Protein AF-A0A6F9CSV1-F1 (afdb_monomer_lite)

Structure (mmCIF, N/CA/C/O backbone):
data_AF-A0A6F9CSV1-F1
#
_entry.id   AF-A0A6F9CSV1-F1
#
loop_
_atom_site.group_PDB
_atom_site.id
_atom_site.type_symbol
_atom_site.label_atom_id
_atom_site.label_alt_id
_atom_site.label_comp_id
_atom_site.label_asym_id
_atom_site.label_entity_id
_atom_site.label_seq_id
_atom_site.pdbx_PDB_ins_code
_atom_site.Cartn_x
_atom_site.Cartn_y
_atom_site.Cartn_z
_atom_site.occupancy
_atom_site.B_iso_or_equiv
_atom_site.auth_seq_id
_atom_site.auth_comp_id
_atom_site.auth_asym_id
_atom_site.auth_atom_id
_atom_site.pdbx_PDB_model_num
ATOM 1 N N . MET A 1 1 ? 12.769 14.434 7.970 1.00 43.00 1 MET A N 1
ATOM 2 C CA . MET A 1 1 ? 13.304 13.617 6.868 1.00 43.00 1 MET A CA 1
ATOM 3 C C . MET A 1 1 ? 12.436 12.384 6.873 1.00 43.00 1 MET A C 1
ATOM 5 O O . MET A 1 1 ? 12.510 11.634 7.838 1.00 43.00 1 MET A O 1
ATOM 9 N N . GLU A 1 2 ? 11.479 12.305 5.956 1.00 53.56 2 GLU A N 1
ATOM 10 C CA . GLU A 1 2 ? 10.633 11.114 5.847 1.00 53.56 2 GLU A CA 1
ATOM 11 C C . GLU A 1 2 ? 11.523 9.980 5.335 1.00 53.56 2 GLU A C 1
ATOM 13 O O . GLU A 1 2 ? 12.384 10.211 4.485 1.00 53.56 2 GLU A O 1
ATOM 18 N N . ALA A 1 3 ? 11.427 8.804 5.950 1.00 58.53 3 ALA A N 1
ATOM 19 C CA . ALA A 1 3 ? 12.183 7.649 5.492 1.00 58.53 3 ALA A CA 1
ATOM 20 C C . ALA A 1 3 ? 11.575 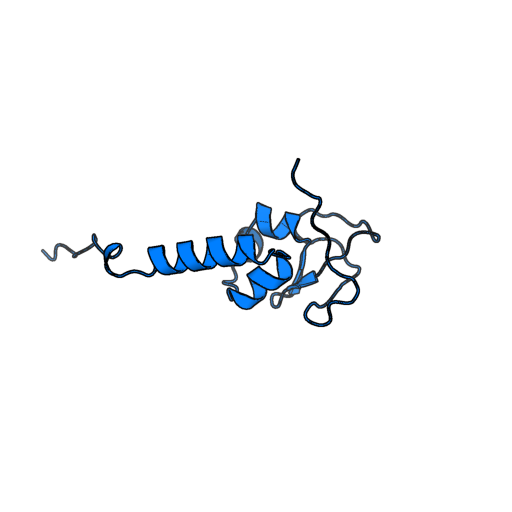7.181 4.168 1.00 58.53 3 ALA A C 1
ATOM 22 O O . ALA A 1 3 ? 10.363 6.985 4.094 1.00 58.53 3 ALA A O 1
ATOM 23 N N . GLU A 1 4 ? 12.413 7.014 3.146 1.00 69.19 4 GLU A N 1
ATOM 24 C CA . GLU A 1 4 ? 12.000 6.485 1.847 1.00 69.19 4 GLU A CA 1
ATOM 25 C C . GLU A 1 4 ? 11.376 5.101 2.057 1.00 69.19 4 GLU A C 1
ATOM 27 O O . GLU A 1 4 ? 12.007 4.177 2.584 1.00 69.19 4 GLU A O 1
ATOM 32 N N . LYS A 1 5 ? 10.082 4.992 1.754 1.00 75.50 5 LYS A N 1
ATOM 33 C CA . LYS A 1 5 ? 9.275 3.842 2.146 1.00 75.50 5 LYS A CA 1
ATOM 34 C C . LYS A 1 5 ? 9.318 2.791 1.048 1.00 75.50 5 LYS A C 1
ATOM 36 O O . LYS A 1 5 ? 8.649 2.927 0.027 1.00 75.50 5 LYS A O 1
ATOM 41 N N . SER A 1 6 ? 10.099 1.740 1.267 1.00 80.56 6 SER A N 1
ATOM 42 C CA . SER A 1 6 ? 10.232 0.612 0.346 1.00 80.56 6 SER A CA 1
ATOM 43 C C . SER A 1 6 ? 9.490 -0.624 0.851 1.00 80.56 6 SER A C 1
ATOM 45 O O . SER A 1 6 ? 9.273 -0.812 2.050 1.00 80.56 6 SER A O 1
ATOM 47 N N . TYR A 1 7 ? 9.066 -1.471 -0.084 1.00 86.75 7 TYR A N 1
ATOM 48 C CA . TYR A 1 7 ? 8.476 -2.764 0.244 1.00 86.75 7 TYR A CA 1
ATOM 49 C C . TYR A 1 7 ? 9.550 -3.778 0.648 1.00 86.75 7 TYR A C 1
ATOM 51 O O . TYR A 1 7 ? 10.668 -3.742 0.137 1.00 86.75 7 TYR A O 1
ATOM 59 N N . ASP A 1 8 ? 9.187 -4.737 1.502 1.00 85.56 8 ASP A N 1
ATOM 60 C CA . ASP A 1 8 ? 9.998 -5.937 1.713 1.00 85.56 8 ASP A CA 1
ATOM 61 C C . ASP A 1 8 ? 9.874 -6.850 0.473 1.00 85.56 8 ASP A C 1
ATOM 63 O O . ASP A 1 8 ? 8.764 -7.299 0.167 1.00 85.56 8 ASP A O 1
ATOM 67 N N . PRO A 1 9 ? 10.974 -7.169 -0.244 1.00 85.19 9 PRO A N 1
ATOM 68 C CA . PRO A 1 9 ? 10.941 -8.089 -1.384 1.00 85.19 9 PRO A CA 1
ATOM 69 C C . PRO A 1 9 ? 10.410 -9.488 -1.024 1.00 85.19 9 PRO A C 1
ATOM 71 O O . PRO A 1 9 ? 9.963 -10.230 -1.900 1.00 85.19 9 PRO A O 1
ATOM 74 N N . GLY A 1 10 ? 10.491 -9.872 0.254 1.00 85.38 10 GLY A N 1
ATOM 75 C CA . GLY A 1 10 ? 9.971 -11.125 0.791 1.00 85.38 10 GLY A CA 1
ATOM 76 C C . GLY A 1 10 ? 8.485 -11.093 1.156 1.00 85.38 10 GLY A C 1
ATOM 77 O O . GLY A 1 10 ? 7.941 -12.142 1.519 1.00 85.38 10 GLY A O 1
ATOM 78 N N . ASP A 1 11 ? 7.810 -9.943 1.062 1.00 85.12 11 ASP A N 1
ATOM 79 C CA . ASP A 1 11 ? 6.396 -9.826 1.412 1.00 85.12 11 ASP A CA 1
ATOM 80 C C . ASP A 1 11 ? 5.509 -10.528 0.376 1.00 85.12 11 ASP A C 1
ATOM 82 O O . ASP A 1 11 ? 5.226 -10.035 -0.714 1.00 85.12 11 ASP A O 1
ATOM 86 N N . ARG A 1 12 ? 5.023 -11.712 0.751 1.00 85.62 12 ARG A N 1
ATOM 87 C CA . ARG A 1 12 ? 4.137 -12.540 -0.080 1.00 85.62 12 ARG A CA 1
ATOM 88 C C . ARG A 1 12 ? 2.685 -12.065 -0.076 1.00 85.62 12 ARG A C 1
ATOM 90 O O . ARG A 1 12 ? 1.857 -12.669 -0.758 1.00 85.62 12 ARG A O 1
ATOM 97 N N . THR A 1 13 ? 2.347 -11.068 0.738 1.00 84.19 13 THR A N 1
ATOM 98 C CA . THR A 1 13 ? 0.997 -10.495 0.796 1.00 84.19 13 THR A CA 1
ATOM 99 C C . THR A 1 13 ? 0.757 -9.468 -0.309 1.00 84.19 13 THR A C 1
ATOM 101 O O . THR A 1 13 ? -0.400 -9.155 -0.599 1.00 84.19 13 THR A O 1
ATOM 104 N N . LEU A 1 14 ? 1.831 -8.998 -0.950 1.00 88.00 14 LEU A N 1
ATOM 105 C CA . LEU A 1 14 ? 1.815 -8.078 -2.079 1.00 88.00 14 LEU A CA 1
ATOM 106 C C . LEU A 1 14 ? 2.173 -8.804 -3.379 1.00 88.00 14 LEU A C 1
ATOM 108 O O . LEU A 1 14 ? 2.945 -9.762 -3.405 1.00 88.00 14 LEU A O 1
ATOM 112 N N . LYS A 1 15 ? 1.598 -8.333 -4.487 1.00 89.56 15 LYS A N 1
ATOM 113 C CA . LYS A 1 15 ? 1.934 -8.804 -5.832 1.00 89.56 15 LYS A CA 1
ATOM 114 C C . LYS A 1 15 ? 2.830 -7.768 -6.497 1.00 89.56 15 LYS A C 1
ATOM 116 O O . LYS A 1 15 ? 2.332 -6.748 -6.961 1.00 89.56 15 LYS A O 1
ATOM 121 N N . PHE A 1 16 ? 4.133 -8.021 -6.540 1.00 90.38 16 PHE A N 1
ATOM 122 C CA . PHE A 1 16 ? 5.070 -7.110 -7.196 1.00 90.38 16 PHE A CA 1
ATOM 123 C C . PHE A 1 16 ? 5.016 -7.231 -8.721 1.00 90.38 16 PHE A C 1
ATOM 125 O O . PHE A 1 16 ? 4.893 -8.334 -9.262 1.00 90.38 16 PHE A O 1
ATOM 132 N N . VAL A 1 17 ? 5.108 -6.096 -9.413 1.00 88.25 17 VAL A N 1
ATOM 133 C CA . VAL A 1 17 ? 5.077 -6.010 -10.879 1.00 88.25 17 VAL A CA 1
ATOM 134 C C . VAL A 1 17 ? 6.186 -5.107 -11.410 1.00 88.25 17 VAL A C 1
ATOM 136 O O . VAL A 1 17 ? 6.434 -4.039 -10.868 1.00 88.25 17 VAL A O 1
ATOM 139 N N . ASN A 1 18 ? 6.796 -5.502 -12.532 1.00 84.00 18 ASN A N 1
ATOM 140 C CA . ASN A 1 18 ? 7.875 -4.749 -13.195 1.00 84.00 18 ASN A CA 1
ATOM 141 C C . ASN A 1 18 ? 7.364 -3.774 -14.271 1.00 84.00 18 ASN A C 1
ATOM 143 O O . ASN A 1 18 ? 8.073 -3.472 -15.228 1.00 84.00 18 ASN A O 1
ATOM 147 N N . ARG A 1 19 ? 6.110 -3.325 -14.172 1.00 83.88 19 ARG A N 1
ATOM 148 C CA . ARG A 1 19 ? 5.582 -2.274 -15.054 1.00 83.88 19 ARG A CA 1
ATOM 149 C C . ARG A 1 19 ? 5.709 -0.915 -14.379 1.00 83.88 19 ARG A C 1
ATOM 151 O O . ARG A 1 19 ? 5.912 -0.839 -13.173 1.00 83.88 19 ARG A O 1
ATOM 158 N N . GLN A 1 20 ? 5.598 0.135 -15.175 1.00 83.19 20 GLN A N 1
ATOM 159 C CA . GLN A 1 20 ? 5.636 1.517 -14.716 1.00 83.19 20 GLN A CA 1
ATOM 160 C C . GLN A 1 20 ? 4.584 1.779 -13.629 1.00 83.19 20 GLN A C 1
ATOM 162 O O . GLN A 1 20 ? 3.501 1.193 -13.663 1.00 83.19 20 GLN A O 1
ATOM 167 N N . ASP A 1 21 ? 4.918 2.641 -12.668 1.00 83.50 21 ASP A N 1
ATOM 168 C CA . ASP A 1 21 ? 3.953 3.136 -11.689 1.00 83.50 21 ASP A CA 1
ATOM 169 C C . ASP A 1 21 ? 2.870 3.927 -12.439 1.00 83.50 21 ASP A C 1
ATOM 171 O O . ASP A 1 21 ? 3.158 4.898 -13.142 1.00 83.50 21 ASP A O 1
ATOM 175 N N . ASP A 1 22 ? 1.616 3.495 -12.319 1.00 82.06 22 ASP A N 1
ATOM 176 C CA . ASP A 1 22 ? 0.502 4.073 -13.077 1.00 82.06 22 ASP A CA 1
ATOM 177 C C . ASP A 1 22 ? 0.130 5.499 -12.597 1.00 82.06 22 ASP A C 1
ATOM 179 O O . ASP A 1 22 ? -0.697 6.179 -13.213 1.00 82.06 22 ASP A O 1
ATOM 183 N N . ILE A 1 23 ? 0.718 5.967 -11.489 1.00 78.06 23 ILE A N 1
ATOM 184 C CA . ILE A 1 23 ? 0.491 7.281 -10.877 1.00 78.06 23 ILE A CA 1
ATOM 185 C C . ILE A 1 23 ? 1.660 8.231 -11.154 1.00 78.06 23 ILE A C 1
ATOM 187 O O . ILE A 1 23 ? 1.432 9.324 -11.680 1.00 78.06 23 ILE A O 1
ATOM 191 N N . THR A 1 24 ? 2.888 7.870 -10.776 1.00 79.38 24 THR A N 1
ATOM 192 C CA . THR A 1 24 ? 4.077 8.723 -10.963 1.00 79.38 24 THR A CA 1
ATOM 193 C C . THR A 1 24 ? 4.663 8.618 -12.357 1.00 79.38 24 THR A C 1
ATOM 195 O O . THR A 1 24 ? 5.432 9.500 -12.735 1.00 79.38 24 THR A O 1
ATOM 198 N N . LEU A 1 25 ? 4.265 7.600 -13.130 1.00 76.81 25 LEU A N 1
ATOM 199 C CA . LEU A 1 25 ? 4.889 7.255 -14.402 1.00 76.81 25 LEU A CA 1
ATOM 200 C C . LEU A 1 25 ? 6.376 6.918 -14.231 1.00 76.81 25 LEU A C 1
ATOM 202 O O . LEU A 1 25 ? 7.157 7.073 -15.162 1.00 76.81 25 LEU A O 1
ATOM 206 N N . ASP A 1 26 ? 6.755 6.439 -13.053 1.00 76.62 26 ASP A N 1
ATOM 207 C CA . ASP A 1 26 ? 8.118 6.025 -12.771 1.00 76.62 26 ASP A CA 1
ATOM 208 C C . ASP A 1 26 ? 8.343 4.581 -13.248 1.00 76.62 26 ASP A C 1
ATOM 210 O O . ASP A 1 26 ? 7.653 3.640 -12.824 1.00 76.62 26 ASP A O 1
ATOM 214 N N . ASP A 1 27 ? 9.260 4.397 -14.195 1.00 77.69 27 ASP A N 1
ATOM 215 C CA . ASP A 1 27 ? 9.624 3.105 -14.773 1.00 77.69 27 ASP A CA 1
ATOM 216 C C . ASP A 1 27 ? 10.896 2.496 -14.167 1.00 77.69 27 ASP A C 1
ATOM 218 O O . ASP A 1 27 ? 11.311 1.430 -14.627 1.00 77.69 27 ASP A O 1
ATOM 222 N N . ASP A 1 28 ? 11.437 3.058 -13.075 1.00 80.00 28 ASP A N 1
ATOM 223 C CA . ASP A 1 28 ? 12.631 2.510 -12.429 1.00 80.00 28 ASP A CA 1
ATOM 224 C C . ASP A 1 28 ? 12.371 1.073 -11.972 1.00 80.00 28 ASP A C 1
ATOM 226 O O . ASP A 1 28 ? 11.411 0.771 -11.253 1.00 80.00 28 ASP A O 1
ATOM 230 N N . LEU A 1 29 ? 13.221 0.162 -12.445 1.00 76.75 29 LEU A N 1
ATOM 231 C CA . LEU A 1 29 ? 13.106 -1.274 -12.181 1.00 76.75 29 LEU A CA 1
ATOM 232 C C . LEU A 1 29 ? 13.637 -1.656 -10.796 1.00 76.75 29 LEU A C 1
ATOM 234 O O . LEU A 1 29 ? 13.312 -2.732 -10.297 1.00 76.75 29 LEU A O 1
ATOM 238 N N . ASP A 1 30 ? 14.429 -0.776 -10.182 1.00 80.56 30 ASP A N 1
ATOM 239 C CA . ASP A 1 30 ? 14.976 -0.962 -8.838 1.00 80.56 30 ASP A CA 1
ATOM 240 C C . ASP A 1 30 ? 13.943 -0.647 -7.740 1.00 80.56 30 ASP A C 1
ATOM 242 O O . ASP A 1 30 ? 14.107 -1.057 -6.589 1.00 80.56 30 ASP A O 1
ATOM 246 N N . ILE A 1 31 ? 12.845 0.033 -8.092 1.00 83.12 31 ILE A N 1
ATOM 247 C CA . ILE A 1 31 ? 11.76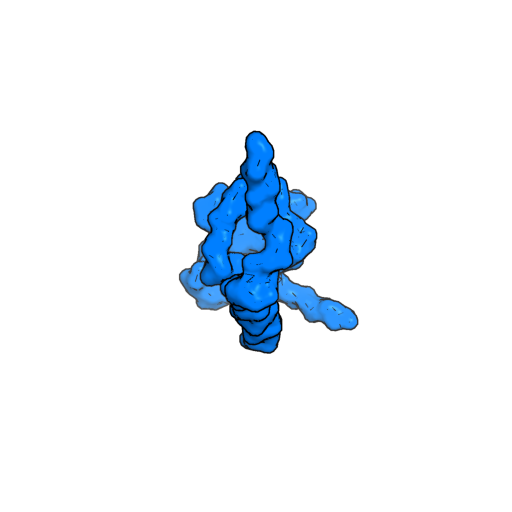0 0.367 -7.170 1.00 83.12 31 ILE A CA 1
ATOM 248 C C . ILE A 1 31 ? 10.678 -0.712 -7.240 1.00 83.12 31 ILE A C 1
ATOM 250 O O . ILE A 1 31 ? 10.045 -0.935 -8.275 1.00 83.12 31 ILE A O 1
ATOM 254 N N . LEU A 1 32 ? 10.417 -1.363 -6.104 1.00 87.56 32 LEU A N 1
ATOM 255 C CA . LEU 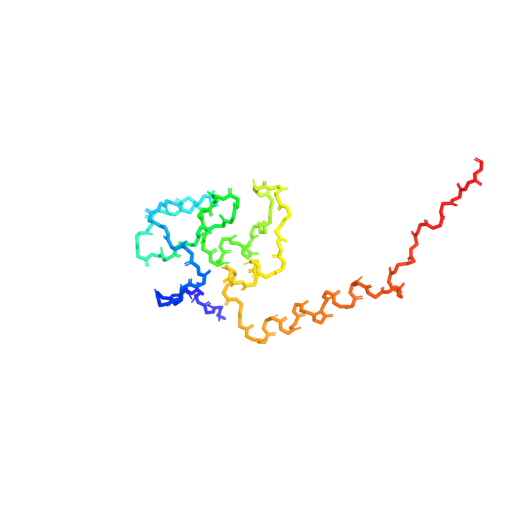A 1 32 ? 9.324 -2.325 -5.990 1.00 87.56 32 LEU A CA 1
ATOM 256 C C . LEU A 1 32 ? 7.968 -1.619 -6.108 1.00 87.56 32 LEU A C 1
ATOM 258 O O . LEU A 1 32 ? 7.684 -0.658 -5.395 1.00 87.56 32 LEU A O 1
ATOM 262 N N . LYS A 1 33 ? 7.106 -2.148 -6.978 1.00 90.12 33 LYS A N 1
ATOM 263 C CA . LYS A 1 33 ? 5.748 -1.644 -7.222 1.00 90.12 33 LYS A CA 1
ATOM 264 C C . LYS A 1 33 ? 4.756 -2.758 -6.958 1.00 90.12 33 LYS A C 1
ATOM 266 O O . LYS A 1 33 ? 4.910 -3.862 -7.486 1.00 90.12 33 LYS A O 1
ATOM 271 N N . ALA A 1 34 ? 3.745 -2.481 -6.149 1.00 90.94 34 ALA A N 1
ATOM 272 C CA . ALA A 1 34 ? 2.697 -3.436 -5.832 1.00 90.94 34 ALA A CA 1
ATOM 273 C C . ALA A 1 34 ? 1.499 -3.243 -6.769 1.00 90.94 34 ALA A C 1
ATOM 275 O O . ALA A 1 34 ? 1.056 -2.124 -7.024 1.00 90.94 34 ALA A O 1
ATOM 276 N N . GLU A 1 35 ? 0.961 -4.348 -7.279 1.00 91.19 35 GLU A N 1
ATOM 277 C CA . GLU A 1 35 ? -0.294 -4.374 -8.020 1.00 91.19 35 GLU A CA 1
ATOM 278 C C . GLU A 1 35 ? -1.477 -4.406 -7.049 1.00 91.19 35 GLU A C 1
ATOM 280 O O . GLU A 1 35 ? -1.652 -5.345 -6.269 1.00 91.19 35 GLU A O 1
ATOM 285 N N . MET A 1 36 ? -2.308 -3.375 -7.142 1.00 88.62 36 MET A N 1
ATOM 286 C CA . MET A 1 36 ? -3.592 -3.258 -6.457 1.00 88.62 36 MET A CA 1
ATOM 287 C C . MET A 1 36 ? -4.643 -4.186 -7.086 1.00 88.62 36 MET A C 1
ATOM 289 O O . MET A 1 36 ? -4.545 -4.554 -8.257 1.00 88.62 36 MET A O 1
ATOM 293 N N . SER A 1 37 ? -5.727 -4.482 -6.365 1.00 87.56 37 SER A N 1
ATOM 294 C CA . SER A 1 37 ? -6.870 -5.263 -6.877 1.00 87.56 37 SER A CA 1
ATOM 295 C C . SER A 1 37 ? -7.551 -4.628 -8.093 1.00 87.56 37 SER A C 1
ATOM 297 O O . SER A 1 37 ? -8.118 -5.327 -8.931 1.00 87.56 37 SER A O 1
ATOM 299 N N . CYS A 1 38 ? -7.462 -3.303 -8.223 1.00 87.00 38 CYS A N 1
ATOM 300 C CA . CYS A 1 38 ? -7.934 -2.562 -9.388 1.00 87.00 38 CYS A CA 1
ATOM 301 C C . CYS A 1 38 ? -6.999 -2.663 -10.605 1.00 87.00 38 CYS A C 1
ATOM 303 O O . CYS A 1 38 ? -7.284 -2.058 -11.636 1.00 87.00 38 CYS A O 1
ATOM 305 N N . GLY A 1 39 ? -5.887 -3.391 -10.493 1.00 87.44 39 GLY A N 1
ATOM 306 C CA . GLY A 1 39 ? -4.941 -3.601 -11.578 1.00 87.44 39 GLY A CA 1
ATOM 307 C C . GLY A 1 39 ? -4.008 -2.421 -11.834 1.00 87.44 39 GLY A C 1
ATOM 308 O O . GLY A 1 39 ? -3.439 -2.367 -12.919 1.00 87.44 39 GLY A O 1
ATOM 309 N N . HIS A 1 40 ? -3.809 -1.509 -10.879 1.00 89.25 40 HIS A N 1
ATOM 310 C CA . HIS A 1 40 ? -2.779 -0.463 -10.964 1.00 89.25 40 HIS A CA 1
ATOM 311 C C . HIS A 1 40 ? -1.515 -0.880 -10.207 1.00 89.25 40 HIS A C 1
ATOM 313 O O . HIS A 1 40 ? -1.615 -1.461 -9.126 1.00 89.25 40 HIS A O 1
ATOM 319 N N . ALA A 1 41 ? -0.349 -0.588 -10.770 1.00 90.31 41 ALA A N 1
ATOM 320 C CA . ALA A 1 41 ? 0.950 -0.693 -10.128 1.00 90.31 41 ALA A CA 1
ATOM 321 C C . ALA A 1 41 ? 1.279 0.623 -9.424 1.00 90.31 41 ALA A C 1
ATOM 323 O O . ALA A 1 41 ? 1.230 1.682 -10.050 1.00 90.31 41 ALA A O 1
ATOM 324 N N . VAL A 1 42 ? 1.606 0.559 -8.135 1.00 88.50 42 VAL A N 1
ATOM 325 C CA . VAL A 1 42 ? 1.907 1.747 -7.327 1.00 88.50 42 VAL A CA 1
ATOM 326 C C . VAL A 1 42 ? 3.062 1.491 -6.362 1.00 88.50 42 VAL A C 1
ATOM 328 O O . VAL A 1 42 ? 3.273 0.362 -5.911 1.00 88.50 42 VAL A O 1
ATOM 331 N N . THR A 1 43 ? 3.784 2.551 -6.015 1.00 88.19 43 THR A N 1
ATOM 332 C CA . THR A 1 43 ? 4.680 2.599 -4.851 1.00 88.19 43 THR A CA 1
ATOM 333 C C . THR A 1 43 ? 3.936 3.084 -3.593 1.00 88.19 43 THR A C 1
ATOM 335 O O . THR A 1 43 ? 2.851 3.680 -3.703 1.00 88.19 43 THR A O 1
ATOM 338 N N . PRO A 1 44 ? 4.496 2.891 -2.379 1.00 86.25 44 PRO A N 1
ATOM 339 C CA . PRO A 1 44 ? 3.883 3.394 -1.149 1.00 86.25 44 PRO A CA 1
ATOM 340 C C . PRO A 1 44 ? 3.713 4.914 -1.167 1.00 86.25 44 PRO A C 1
ATOM 342 O O . PRO A 1 44 ? 2.699 5.438 -0.697 1.00 86.25 44 PRO A O 1
ATOM 345 N N . GLU A 1 45 ? 4.687 5.626 -1.737 1.00 83.44 45 GLU A N 1
ATOM 346 C CA . GLU A 1 45 ? 4.667 7.085 -1.841 1.00 83.44 45 GLU A CA 1
ATOM 347 C C . GLU A 1 45 ? 3.574 7.565 -2.794 1.00 83.44 45 GLU A C 1
ATOM 349 O O . GLU A 1 45 ? 2.777 8.440 -2.436 1.00 83.44 45 GLU A O 1
ATOM 354 N N . SER A 1 46 ? 3.480 6.951 -3.977 1.00 82.44 46 SER A N 1
ATOM 355 C CA . SER A 1 46 ? 2.445 7.251 -4.968 1.00 82.44 46 SER A CA 1
ATOM 356 C C . SER A 1 46 ? 1.046 7.111 -4.371 1.00 82.44 46 SER A C 1
ATOM 358 O O . SER A 1 46 ? 0.212 8.013 -4.515 1.00 82.44 46 SER A O 1
ATOM 360 N N . LEU A 1 47 ? 0.804 6.012 -3.649 1.00 83.94 47 LEU A N 1
ATOM 361 C CA . LEU A 1 47 ? -0.482 5.743 -3.011 1.00 83.94 47 LEU A CA 1
ATOM 362 C C . LEU A 1 47 ? -0.791 6.743 -1.890 1.00 83.94 47 LEU A C 1
ATOM 364 O O . LEU A 1 47 ? -1.906 7.263 -1.829 1.00 83.94 47 LEU A O 1
ATOM 368 N N . THR A 1 48 ? 0.184 7.043 -1.031 1.00 79.94 48 THR A N 1
ATOM 369 C CA . THR A 1 48 ? 0.010 7.990 0.085 1.00 79.94 48 THR A CA 1
ATOM 370 C C . THR A 1 48 ? -0.283 9.401 -0.425 1.00 79.94 48 THR A C 1
ATOM 372 O O . THR A 1 48 ? -1.134 10.101 0.122 1.00 79.94 48 THR A O 1
ATOM 375 N N . ARG A 1 49 ? 0.373 9.813 -1.514 1.00 79.12 49 ARG A N 1
ATOM 376 C CA . ARG A 1 49 ? 0.222 11.151 -2.089 1.00 79.12 49 ARG A CA 1
ATOM 377 C C . ARG A 1 49 ? -1.096 11.348 -2.839 1.00 79.12 49 ARG A C 1
ATOM 379 O O . ARG A 1 49 ? -1.676 12.430 -2.766 1.00 79.12 49 ARG A O 1
ATOM 386 N N . TRP A 1 50 ? -1.552 10.347 -3.591 1.00 72.00 50 TRP A N 1
ATOM 387 C CA . TRP A 1 50 ? -2.696 10.493 -4.503 1.00 72.00 50 TRP A CA 1
ATOM 388 C C . TRP A 1 50 ? -3.994 9.850 -4.007 1.00 72.00 50 TRP A C 1
ATOM 390 O O . TRP A 1 50 ? -5.075 10.195 -4.499 1.00 72.00 50 TRP A O 1
ATOM 400 N N . GLY A 1 51 ? -3.928 8.935 -3.038 1.00 76.00 51 GLY A N 1
ATOM 401 C CA . GLY A 1 51 ? -5.091 8.182 -2.577 1.00 76.00 51 GLY A CA 1
ATOM 402 C C . GLY A 1 51 ? -5.800 7.464 -3.731 1.00 76.00 51 GLY A C 1
ATOM 403 O O . GLY A 1 51 ? -5.165 6.932 -4.640 1.00 76.00 51 GLY A O 1
ATOM 404 N N . ASN A 1 52 ? -7.136 7.459 -3.727 1.00 71.50 52 ASN A N 1
ATOM 405 C CA . ASN A 1 52 ? -7.941 6.781 -4.752 1.00 71.50 52 ASN A CA 1
ATOM 406 C C . ASN A 1 52 ? -8.350 7.664 -5.944 1.00 71.50 52 ASN A C 1
ATOM 408 O O . ASN A 1 52 ? -9.126 7.221 -6.793 1.00 71.50 52 ASN A O 1
ATOM 412 N N . GLN A 1 53 ? -7.839 8.895 -6.040 1.00 71.38 53 GLN A N 1
ATOM 413 C CA . GLN A 1 53 ? -8.329 9.906 -6.989 1.00 71.38 53 GLN A CA 1
ATOM 414 C C . GLN A 1 53 ? -8.182 9.489 -8.461 1.00 71.38 53 GLN A C 1
ATOM 416 O O . GLN A 1 53 ? -8.991 9.881 -9.298 1.00 71.38 53 GLN A O 1
ATOM 421 N N . LYS A 1 54 ? -7.161 8.687 -8.785 1.00 69.56 54 LYS A N 1
ATOM 422 C CA . LYS A 1 54 ? -6.897 8.202 -10.150 1.00 69.56 54 LYS A CA 1
ATOM 423 C C . LYS A 1 54 ? -7.735 6.991 -10.540 1.00 69.56 54 LYS A C 1
ATOM 425 O O . LYS A 1 54 ? -8.128 6.868 -11.693 1.00 69.56 54 LYS A O 1
ATOM 430 N N . CYS A 1 55 ? -8.000 6.104 -9.585 1.00 78.12 55 CYS A N 1
ATOM 431 C CA . CYS A 1 55 ? -8.684 4.847 -9.849 1.00 78.12 55 CYS A CA 1
ATOM 432 C C . CYS A 1 55 ? -10.208 4.972 -9.699 1.00 78.12 55 CYS A C 1
ATOM 434 O O . CYS A 1 55 ? -10.944 4.238 -10.351 1.00 78.12 55 CYS A O 1
ATOM 436 N N . GLY A 1 56 ? -10.695 5.873 -8.835 1.00 76.38 56 GLY A N 1
ATOM 437 C CA . GLY A 1 56 ? -12.124 6.036 -8.536 1.00 76.38 56 GLY A CA 1
ATOM 438 C C . GLY A 1 56 ? -12.757 4.838 -7.813 1.00 76.38 56 GLY A C 1
ATOM 439 O O . GLY A 1 56 ? -13.941 4.869 -7.485 1.00 76.38 56 GLY A O 1
ATOM 440 N N . VAL A 1 57 ? -11.976 3.789 -7.546 1.00 81.94 57 VAL A N 1
ATOM 441 C CA . VAL A 1 57 ? -12.397 2.596 -6.814 1.00 81.94 57 VAL A CA 1
ATOM 442 C C . VAL A 1 57 ? -12.258 2.849 -5.315 1.00 81.94 57 VAL A C 1
ATOM 444 O O . VAL A 1 57 ? -11.286 3.443 -4.843 1.00 81.94 57 VAL A O 1
ATOM 447 N N . VAL A 1 58 ? -13.249 2.398 -4.550 1.00 83.75 58 VAL A N 1
ATOM 448 C CA . VAL A 1 58 ? -13.158 2.350 -3.090 1.00 83.75 58 VAL A CA 1
ATOM 449 C C . VAL A 1 58 ? -12.380 1.095 -2.713 1.00 83.75 58 VAL A C 1
ATOM 451 O O . VAL A 1 58 ? -12.844 -0.017 -2.956 1.00 83.75 58 VAL A O 1
ATOM 454 N N . TRP A 1 59 ? -11.197 1.271 -2.130 1.00 83.44 59 TRP A N 1
ATOM 455 C CA . TRP A 1 59 ? -10.379 0.160 -1.651 1.00 83.44 59 TRP A CA 1
ATOM 456 C C . TRP A 1 59 ? -10.705 -0.200 -0.208 1.00 83.44 59 TRP A C 1
ATOM 458 O O . TRP A 1 59 ? -11.085 0.650 0.600 1.00 83.44 59 TRP A O 1
ATOM 468 N N . SER A 1 60 ? -10.516 -1.476 0.127 1.00 86.81 60 SER A N 1
ATOM 469 C CA . SER A 1 60 ? -10.615 -1.916 1.516 1.00 86.81 60 SER A CA 1
ATOM 470 C C . SER A 1 60 ? -9.461 -1.343 2.343 1.00 86.81 60 SER A C 1
ATOM 472 O O . SER A 1 60 ? -8.333 -1.222 1.861 1.00 86.81 60 SER A O 1
ATOM 474 N N . TYR A 1 61 ? -9.716 -1.057 3.622 1.00 84.50 61 TYR A N 1
ATOM 475 C CA . TYR A 1 61 ? -8.668 -0.602 4.540 1.00 84.50 61 TYR A CA 1
ATOM 476 C C . TYR A 1 61 ? -7.486 -1.586 4.609 1.00 84.50 61 TYR A C 1
ATOM 478 O O . TYR A 1 61 ? -6.331 -1.175 4.655 1.00 84.50 61 TYR A O 1
ATOM 486 N N . GLN A 1 62 ? -7.766 -2.893 4.546 1.00 86.38 62 GLN A N 1
ATOM 487 C CA . GLN A 1 62 ? -6.740 -3.938 4.572 1.00 86.38 62 GLN A CA 1
ATOM 488 C C . GLN A 1 62 ? -5.789 -3.865 3.374 1.00 86.38 62 GLN A C 1
ATOM 490 O O . GLN A 1 62 ? -4.600 -4.126 3.525 1.00 86.38 62 GLN A O 1
ATOM 495 N N . GLU A 1 63 ? -6.306 -3.531 2.196 1.00 87.88 63 GLU A N 1
ATOM 496 C CA . GLU A 1 63 ? -5.505 -3.383 0.984 1.00 87.88 63 GLU A CA 1
ATOM 497 C C . GLU A 1 63 ? -4.644 -2.119 1.051 1.00 87.88 63 GLU A C 1
ATOM 499 O O . GLU A 1 63 ? -3.428 -2.204 0.889 1.00 87.88 63 GLU A O 1
ATOM 504 N N . VAL A 1 64 ? -5.244 -0.977 1.409 1.00 85.81 64 VAL A N 1
ATOM 505 C CA . VAL A 1 64 ? -4.527 0.304 1.549 1.00 85.81 64 VAL A CA 1
ATOM 506 C C . VAL A 1 64 ? -3.408 0.201 2.583 1.00 85.81 64 VAL A C 1
ATOM 508 O O . VAL A 1 64 ? -2.284 0.606 2.305 1.00 85.81 64 VAL A O 1
ATOM 511 N N . ARG A 1 65 ? -3.681 -0.395 3.749 1.00 87.31 65 ARG A N 1
ATOM 512 C CA . ARG A 1 65 ? -2.689 -0.591 4.813 1.00 87.31 65 ARG A CA 1
ATOM 513 C C . ARG A 1 65 ? -1.452 -1.353 4.334 1.00 87.31 65 ARG A C 1
ATOM 515 O O . ARG A 1 65 ? -0.342 -1.004 4.726 1.00 87.31 65 ARG A O 1
ATOM 522 N N . ARG A 1 66 ? -1.642 -2.397 3.521 1.00 85.25 66 ARG A N 1
ATOM 523 C CA . ARG A 1 66 ? -0.543 -3.229 3.009 1.00 85.25 66 ARG A CA 1
ATOM 524 C C . ARG A 1 66 ? 0.251 -2.485 1.940 1.00 85.25 66 ARG A C 1
ATOM 526 O O . ARG A 1 66 ? 1.471 -2.430 2.016 1.00 85.25 66 ARG A O 1
ATOM 533 N N . VAL A 1 67 ? -0.434 -1.865 0.980 1.00 86.62 67 VAL A N 1
ATOM 534 C CA . VAL A 1 67 ? 0.232 -1.219 -0.162 1.00 86.62 67 VAL A CA 1
ATOM 535 C C . VAL A 1 67 ? 0.881 0.114 0.214 1.00 86.62 67 VAL A C 1
ATOM 537 O O . VAL A 1 67 ? 1.916 0.466 -0.340 1.00 86.62 67 VAL A O 1
ATOM 540 N N . ALA A 1 68 ? 0.357 0.834 1.205 1.00 86.50 68 ALA A N 1
ATOM 541 C CA . ALA A 1 68 ? 1.013 2.029 1.736 1.00 86.50 68 ALA A CA 1
ATOM 542 C C . ALA A 1 68 ? 2.180 1.692 2.687 1.00 86.50 68 ALA A C 1
ATOM 544 O O . ALA A 1 68 ? 2.746 2.601 3.294 1.00 86.50 68 ALA A O 1
ATOM 545 N N . ALA A 1 69 ? 2.521 0.403 2.842 1.00 85.56 69 ALA A N 1
ATOM 546 C CA . ALA A 1 69 ? 3.594 -0.110 3.694 1.00 85.56 69 ALA A CA 1
ATOM 547 C C . ALA A 1 69 ? 3.545 0.427 5.140 1.00 85.56 69 ALA A C 1
ATOM 549 O O . ALA A 1 69 ? 4.582 0.624 5.766 1.00 85.56 69 ALA A O 1
ATOM 550 N N . LEU A 1 70 ? 2.345 0.719 5.662 1.00 83.69 70 LEU A N 1
ATOM 551 C CA . LEU A 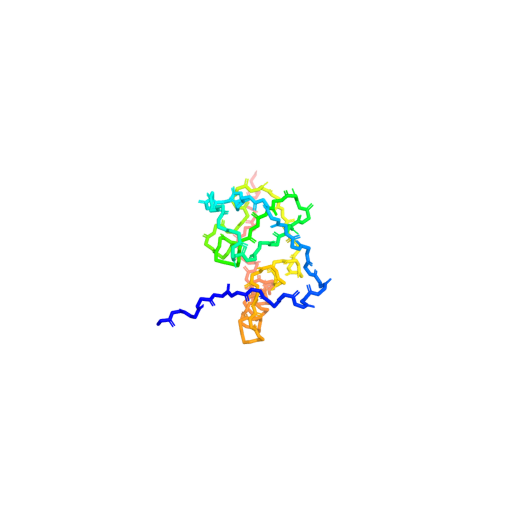1 70 ? 2.186 1.439 6.928 1.00 83.69 70 LEU A CA 1
ATOM 552 C C . LEU A 1 70 ? 2.877 0.718 8.095 1.00 83.69 70 LEU A C 1
ATOM 554 O O . LEU A 1 70 ? 2.701 -0.489 8.279 1.00 83.69 70 LEU A O 1
ATOM 558 N N . THR A 1 71 ? 3.621 1.465 8.911 1.00 84.00 71 THR A N 1
ATOM 559 C CA . THR A 1 71 ? 4.181 0.964 10.169 1.00 84.00 71 THR A CA 1
ATOM 560 C C . THR A 1 71 ? 3.062 0.697 11.172 1.00 84.00 71 THR A C 1
ATOM 562 O O . THR A 1 71 ? 1.943 1.195 11.038 1.00 84.00 71 THR A O 1
ATOM 565 N N . ALA A 1 72 ? 3.347 -0.088 12.213 1.00 85.06 72 ALA A N 1
ATOM 566 C CA . ALA A 1 72 ? 2.365 -0.366 13.262 1.00 85.06 72 ALA A CA 1
ATOM 567 C C . ALA A 1 72 ? 1.836 0.916 13.936 1.00 85.06 72 ALA A C 1
ATOM 569 O O . ALA A 1 72 ? 0.655 0.992 14.263 1.00 85.06 72 ALA A O 1
ATOM 570 N N . GLU A 1 73 ? 2.694 1.926 14.089 1.00 86.75 73 GLU A N 1
ATOM 571 C CA . GLU A 1 73 ? 2.344 3.229 14.664 1.00 86.75 73 GLU A CA 1
ATOM 572 C C . GLU A 1 73 ? 1.411 4.014 13.733 1.00 86.75 73 GLU A C 1
ATOM 574 O O . GLU A 1 73 ? 0.383 4.528 14.174 1.00 86.75 73 GLU A O 1
ATOM 579 N N . GLU A 1 74 ? 1.721 4.052 12.431 1.00 87.00 74 GLU A N 1
ATOM 580 C CA . GLU A 1 74 ? 0.856 4.680 11.427 1.00 87.00 74 GLU A CA 1
ATOM 581 C C . GLU A 1 74 ? -0.510 3.985 11.380 1.00 87.00 74 GLU A C 1
ATOM 583 O O . GLU A 1 74 ? -1.546 4.646 11.398 1.00 87.00 74 GLU A O 1
ATOM 588 N N . ILE A 1 75 ? -0.526 2.649 11.376 1.00 88.31 75 ILE A N 1
ATOM 589 C CA . ILE A 1 75 ? -1.754 1.845 11.407 1.00 88.31 75 ILE A CA 1
ATOM 590 C C . ILE A 1 75 ? -2.612 2.228 12.608 1.00 88.31 75 ILE A C 1
ATOM 592 O O . ILE A 1 75 ? -3.795 2.506 12.426 1.00 88.31 75 ILE A O 1
ATOM 596 N N . GLN A 1 76 ? -2.025 2.279 13.806 1.00 88.12 76 GLN A N 1
ATOM 597 C CA . GLN A 1 76 ? -2.752 2.645 15.017 1.00 88.12 76 GLN A CA 1
ATOM 598 C C . GLN A 1 76 ? -3.373 4.042 14.890 1.00 88.12 76 GLN A C 1
ATOM 600 O O . GLN A 1 76 ? -4.567 4.202 15.140 1.00 88.12 76 GLN A O 1
ATOM 605 N N . TYR A 1 77 ? -2.598 5.032 14.441 1.00 88.19 77 TYR A N 1
ATOM 606 C CA . TYR A 1 77 ? -3.098 6.391 14.225 1.00 88.19 77 TYR A CA 1
ATOM 607 C C . TYR A 1 77 ? -4.285 6.427 13.245 1.00 88.19 77 TYR A C 1
ATOM 609 O O . TYR A 1 77 ? -5.299 7.091 13.494 1.00 88.19 77 TYR A O 1
ATOM 617 N N . PHE A 1 78 ? -4.192 5.683 12.138 1.00 86.25 78 PHE A N 1
ATOM 618 C CA . PHE A 1 78 ? -5.279 5.584 11.167 1.00 86.25 78 PHE A CA 1
ATOM 619 C C . PHE A 1 78 ? -6.515 4.886 11.747 1.00 86.25 78 PHE A C 1
ATOM 621 O O . PHE A 1 78 ? -7.626 5.377 11.549 1.00 86.25 78 PHE A O 1
ATOM 628 N N . GLU A 1 79 ? -6.354 3.774 12.466 1.00 89.12 79 GLU A N 1
ATOM 629 C CA . GLU A 1 79 ? -7.467 3.033 13.075 1.00 89.12 79 GLU A CA 1
ATOM 630 C C . GLU A 1 79 ? -8.183 3.868 14.148 1.00 89.12 79 GLU A C 1
ATOM 632 O O . GLU A 1 79 ? -9.414 3.918 14.156 1.00 89.12 79 GLU A O 1
ATOM 637 N N . GLU A 1 80 ? -7.444 4.599 14.989 1.00 89.62 80 GLU A N 1
ATOM 638 C CA . GLU A 1 80 ? -8.008 5.531 15.978 1.00 89.62 80 GLU A CA 1
ATOM 639 C C . GLU A 1 80 ? -8.785 6.677 15.310 1.00 89.62 80 GLU A C 1
ATOM 641 O O . GLU A 1 80 ? -9.890 7.033 15.7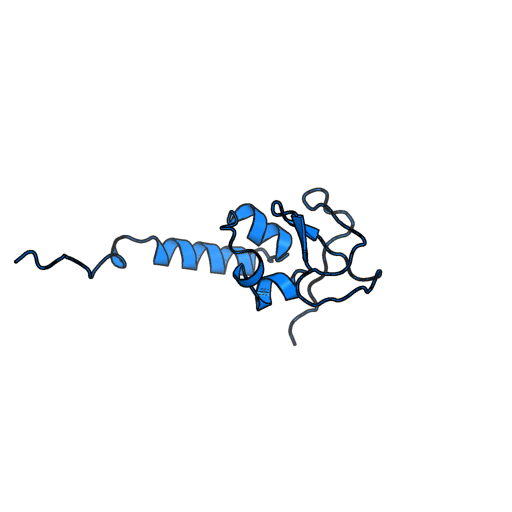39 1.00 89.62 80 GLU A O 1
ATOM 646 N N . THR A 1 81 ? -8.246 7.225 14.217 1.00 87.56 81 THR A N 1
ATOM 647 C CA . THR A 1 81 ? -8.902 8.282 13.434 1.00 87.56 81 THR A CA 1
ATOM 648 C C . THR A 1 81 ? -10.192 7.770 12.794 1.00 87.56 81 THR A C 1
ATOM 650 O O . THR A 1 81 ? -11.241 8.401 12.927 1.00 87.56 81 THR A O 1
ATOM 653 N N . ILE A 1 82 ? -10.155 6.598 12.152 1.00 86.56 82 ILE A N 1
ATOM 654 C CA . ILE A 1 82 ? -11.337 5.968 11.549 1.00 86.56 82 ILE A CA 1
ATOM 655 C C . ILE A 1 82 ? -12.384 5.662 12.623 1.00 86.56 82 ILE A C 1
ATOM 657 O O . ILE A 1 82 ? -13.558 5.970 12.425 1.00 86.56 82 ILE A O 1
ATOM 661 N N . ALA A 1 83 ? -11.981 5.110 13.770 1.00 88.19 83 ALA A N 1
ATOM 662 C CA . ALA A 1 83 ? -12.886 4.825 14.883 1.00 88.19 83 ALA A CA 1
ATOM 663 C C . ALA A 1 83 ? -13.551 6.102 15.424 1.00 88.19 83 ALA A C 1
ATOM 665 O O . ALA A 1 83 ? -14.744 6.100 15.736 1.00 88.19 83 ALA A O 1
ATOM 666 N N . THR A 1 84 ? -12.805 7.208 15.479 1.00 85.19 84 THR A N 1
ATOM 667 C CA . THR A 1 84 ? -13.330 8.522 15.868 1.00 85.19 84 THR A CA 1
ATOM 668 C C . THR A 1 84 ? -14.347 9.043 14.852 1.00 85.19 84 THR A C 1
ATOM 670 O O . THR A 1 84 ? -15.426 9.484 15.246 1.00 85.19 84 THR A O 1
ATOM 673 N N . LEU A 1 85 ? -14.048 8.948 13.554 1.00 84.06 85 LEU A N 1
ATOM 674 C CA . LEU A 1 85 ? -14.940 9.391 12.474 1.00 84.06 85 LEU A CA 1
ATOM 675 C C . LEU A 1 85 ? -16.197 8.519 12.337 1.00 84.06 85 LEU A C 1
ATOM 677 O O . LEU A 1 85 ? -17.262 9.025 11.994 1.00 84.06 85 LEU A O 1
ATOM 681 N N . ALA A 1 86 ? -16.089 7.221 12.624 1.00 82.81 86 ALA A N 1
ATOM 682 C CA . ALA A 1 86 ? -17.211 6.285 12.629 1.00 82.81 86 ALA A CA 1
ATOM 683 C C . ALA A 1 86 ? -18.100 6.420 13.881 1.00 82.81 86 ALA A C 1
ATOM 685 O O . ALA A 1 86 ? -19.176 5.821 13.943 1.00 82.81 86 ALA A O 1
ATOM 686 N N . SER A 1 87 ? -17.668 7.187 14.888 1.00 74.44 87 SER A N 1
ATOM 687 C CA . SER A 1 87 ? -18.431 7.391 16.114 1.00 74.44 87 SER A CA 1
ATOM 688 C C . SER A 1 87 ? -19.736 8.147 15.825 1.00 74.44 87 SER A C 1
ATOM 690 O O . SER A 1 87 ? -19.704 9.237 15.250 1.00 74.44 87 SER A O 1
ATOM 692 N N . PRO A 1 88 ? -20.898 7.653 16.292 1.00 66.38 88 PRO A N 1
ATOM 693 C CA . PRO A 1 88 ? -22.190 8.306 16.070 1.00 66.38 88 PRO A CA 1
ATOM 694 C C . PRO A 1 88 ? -22.275 9.707 16.689 1.00 66.38 88 PRO A C 1
ATOM 696 O O . PRO A 1 88 ? -23.089 10.509 16.250 1.00 66.38 88 PRO A O 1
ATOM 699 N N . LYS A 1 89 ? -21.394 10.041 17.645 1.00 63.22 89 LYS A N 1
ATOM 700 C CA . LYS A 1 89 ? -21.262 11.399 18.201 1.00 63.22 89 LYS A CA 1
ATOM 701 C C . LYS A 1 89 ? -20.801 12.444 17.171 1.00 63.22 89 LYS A C 1
ATOM 703 O O . LYS A 1 89 ? -20.927 13.630 17.442 1.00 63.22 89 LYS A O 1
ATOM 708 N N . TYR A 1 90 ? -20.264 12.024 16.021 1.00 55.84 90 TYR A N 1
ATOM 709 C CA . TYR A 1 90 ? -19.920 12.901 14.894 1.00 55.84 90 TYR A CA 1
ATOM 710 C C . TYR A 1 90 ? -20.986 12.879 13.775 1.00 55.84 90 TYR A C 1
ATOM 712 O O . TYR A 1 90 ? -20.926 13.673 12.839 1.00 55.84 90 TYR A O 1
ATOM 720 N N . CYS A 1 91 ? -22.006 12.015 13.873 1.00 59.44 91 CYS A N 1
ATOM 721 C CA . CYS A 1 91 ? -23.135 11.965 12.940 1.00 59.44 91 CYS A CA 1
ATOM 722 C C . CYS A 1 91 ? -24.269 12.908 13.388 1.00 59.44 91 CYS A C 1
ATOM 724 O O . CYS A 1 91 ? -25.406 12.496 13.585 1.00 59.44 91 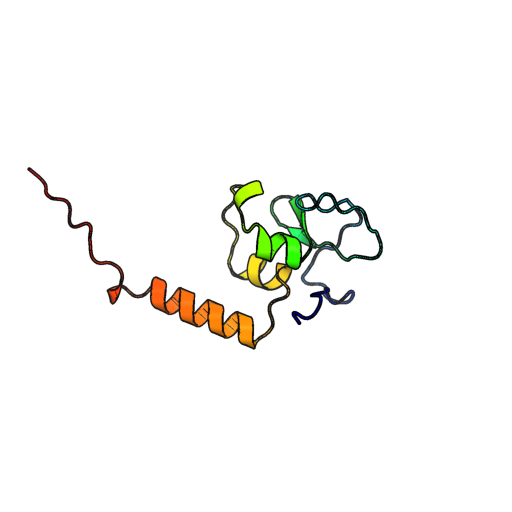CYS A O 1
ATOM 726 N N . GLU A 1 92 ? -23.964 14.192 13.561 1.00 61.56 92 GLU A N 1
ATOM 727 C CA . GLU A 1 92 ? -24.963 15.256 13.713 1.00 61.56 92 GLU A CA 1
ATOM 728 C C . GLU A 1 92 ? -24.512 16.401 12.796 1.00 61.56 92 GLU A C 1
ATOM 730 O O . GLU A 1 92 ? -23.537 17.095 13.060 1.00 61.56 92 GLU A O 1
ATOM 735 N N . THR A 1 93 ? -25.054 16.546 11.587 1.00 55.81 93 THR A N 1
ATOM 736 C CA . THR A 1 93 ? -26.101 17.546 11.322 1.00 55.81 93 THR A CA 1
ATOM 737 C C . THR A 1 93 ? -26.551 17.447 9.858 1.00 55.81 93 THR A C 1
ATOM 739 O O . THR A 1 93 ? -26.075 18.186 9.008 1.00 55.81 93 THR A O 1
ATOM 742 N N . LYS A 1 94 ? -27.502 16.564 9.540 1.00 54.09 94 LYS A N 1
ATOM 743 C CA . LYS A 1 94 ? -28.519 16.820 8.497 1.00 54.09 94 LYS A CA 1
ATOM 744 C C . LYS A 1 94 ? -29.812 16.106 8.878 1.00 54.09 94 LYS A C 1
ATOM 746 O O . LYS A 1 94 ? -30.283 15.215 8.180 1.00 54.09 94 LYS A O 1
ATOM 751 N N . SER A 1 95 ? -30.408 16.505 9.996 1.00 54.06 95 SER A N 1
ATOM 752 C CA . SER A 1 95 ? -31.853 16.352 10.149 1.00 54.06 95 SER A CA 1
ATOM 753 C C . SER A 1 95 ? -32.515 17.267 9.114 1.00 54.06 95 SER A C 1
ATOM 755 O O . SER A 1 95 ? -32.521 18.490 9.252 1.00 54.06 95 SER A O 1
ATOM 757 N N . VAL A 1 96 ? -32.969 16.647 8.023 1.00 58.38 96 VAL A N 1
ATOM 758 C CA . VAL A 1 96 ? -33.773 17.228 6.943 1.00 58.38 96 VAL A CA 1
ATOM 759 C C . VAL A 1 96 ? -34.907 18.070 7.533 1.00 58.38 96 VAL A C 1
ATOM 761 O O . VAL A 1 96 ? -35.731 17.563 8.290 1.00 58.38 96 VAL A O 1
ATOM 764 N N . SER A 1 97 ? -34.958 19.356 7.172 1.00 59.38 97 SER A N 1
ATOM 765 C CA . SER A 1 97 ? -36.195 20.133 7.273 1.00 59.38 97 SER A CA 1
ATOM 766 C C . SER A 1 97 ? -37.115 19.673 6.152 1.00 59.38 97 SER A C 1
ATOM 768 O O . SER A 1 97 ? -36.947 20.072 5.002 1.00 59.38 97 SER A O 1
ATOM 770 N N . THR A 1 98 ? -38.046 18.787 6.488 1.00 53.06 98 THR A N 1
ATOM 771 C CA . THR A 1 98 ? -39.228 18.536 5.668 1.00 53.06 98 THR A CA 1
ATOM 772 C C . THR A 1 98 ? -40.163 19.728 5.860 1.00 53.06 98 THR A C 1
ATOM 774 O O . THR A 1 98 ? -40.675 19.927 6.963 1.00 53.06 98 THR A O 1
ATOM 777 N N . LEU A 1 99 ? -40.344 20.524 4.807 1.00 58.03 99 LEU A N 1
ATOM 778 C CA . LEU A 1 99 ? -41.527 21.363 4.610 1.00 58.03 99 LEU A CA 1
ATOM 779 C C . LEU A 1 99 ? -42.352 20.749 3.483 1.00 58.03 99 LEU A C 1
ATOM 781 O O . LEU A 1 99 ? -41.725 20.314 2.490 1.00 58.03 99 LEU A O 1
#

pLDDT: mean 79.72, std 10.92, range [43.0, 91.19]

Sequence (99 aa):
MEAEKSYDPGDRTLKFVNRQDDITLDDDLDILKAEMSCGHAVTPESLTRWGNQKCGVVWSYQEVRRVAALTAEEIQYFEETIATLASPKYCETKSVSTL

Secondary structure (DSSP, 8-state):
--------TT-TTS-B--SPPTTT----TTS--EEPTTS-EE-HHHHHHHTTTTT-----HHHHHHHTT--HHHHHHHHHHHHHHTSGGG--S------

Radius of gyration: 17.03 Å; chains: 1; bounding box: 56×34×33 Å

Foldseek 3Di:
DDPDQADDPPPPVFDWDQQAQPQPRHNDSVGTWTQAPLGGTHALVSCVVCPCVVPVDDDDPVRNCVRVNDDPVRVVVVVVVVVVCPDCVVVDDDPDDDD